Protein AF-A0A2V6HBT5-F1 (afdb_monomer_lite)

Sequence (69 aa):
NAREQILQNRKMVDLDCHLELPVPIEDLRIEPDYPALIPALEKCEFKSLLQEVREEAARAGTAAQGSLL

Radius of gyration: 22.67 Å; chains: 1; bounding box: 57×24×52 Å

pLDDT: mean 80.04, std 12.6, range [37.44, 88.5]

Foldseek 3Di:
DVVVVVVVVCVVPDDDPPPDDPDDPVVVDDDDPLVVVLVVVVVVVPVVVSVVSVVVVVVVVVVVVVVVD

Secondary structure (DSSP, 8-state):
-HHHHHHHHHHHH---TTPPPSS-GGG------HHHHHHHHHHTT-HHHHHHHHHHHHHHHHHHHGGG-

Structure (mmCIF, N/CA/C/O backbone):
data_AF-A0A2V6HBT5-F1
#
_entry.id   AF-A0A2V6HBT5-F1
#
loop_
_atom_site.group_PDB
_atom_site.id
_atom_site.type_symbol
_atom_site.label_atom_id
_atom_site.label_alt_id
_atom_site.label_comp_id
_atom_site.label_asym_id
_atom_site.label_entity_id
_atom_site.label_seq_id
_atom_site.pdbx_PDB_ins_code
_atom_site.Cartn_x
_atom_site.Cartn_y
_atom_site.Cartn_z
_atom_site.occupancy
_atom_site.B_iso_or_equiv
_atom_site.auth_seq_id
_atom_site.auth_comp_id
_atom_site.auth_asym_id
_atom_site.auth_atom_id
_atom_site.pdbx_PDB_model_num
ATOM 1 N N . ASN A 1 1 ? 30.615 -0.965 -31.866 1.00 66.19 1 ASN A N 1
ATOM 2 C CA . ASN A 1 1 ? 30.772 -0.756 -30.406 1.00 66.19 1 ASN A CA 1
ATOM 3 C C . ASN A 1 1 ? 29.820 0.284 -29.820 1.00 66.19 1 ASN A C 1
ATOM 5 O O . ASN A 1 1 ? 28.809 -0.142 -29.285 1.00 66.19 1 ASN A O 1
ATOM 9 N N . ALA A 1 2 ? 30.031 1.606 -29.933 1.00 80.88 2 ALA A N 1
ATOM 10 C CA . ALA A 1 2 ? 29.148 2.580 -29.249 1.00 80.88 2 ALA A CA 1
ATOM 11 C C . ALA A 1 2 ? 27.672 2.536 -29.712 1.00 80.88 2 ALA A C 1
ATOM 13 O O . ALA A 1 2 ? 26.758 2.591 -28.897 1.00 80.88 2 ALA A O 1
ATOM 14 N N . ARG A 1 3 ? 27.422 2.368 -31.019 1.00 86.00 3 ARG A N 1
ATOM 15 C CA . ARG A 1 3 ? 26.059 2.278 -31.580 1.00 86.00 3 ARG A CA 1
ATOM 16 C C . ARG A 1 3 ? 25.277 1.057 -31.079 1.00 86.00 3 ARG A C 1
ATOM 18 O O . ARG A 1 3 ? 24.090 1.179 -30.801 1.00 86.00 3 ARG A O 1
ATOM 25 N N . GLU A 1 4 ? 25.925 -0.100 -30.952 1.00 87.06 4 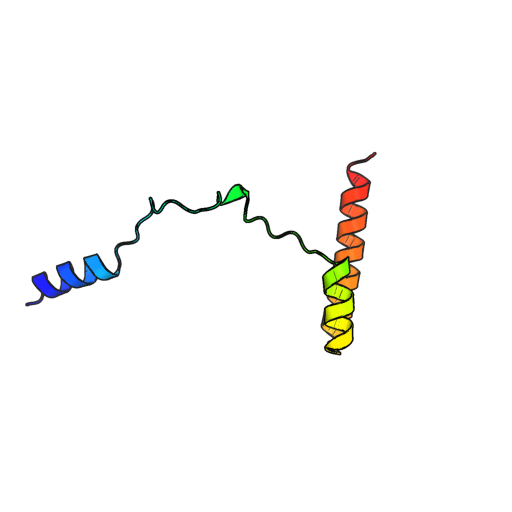GLU A N 1
ATOM 26 C CA . GLU A 1 4 ? 25.286 -1.316 -30.421 1.00 87.06 4 GLU A CA 1
ATOM 27 C C . GLU A 1 4 ? 24.959 -1.176 -28.940 1.00 87.06 4 GLU A C 1
ATOM 29 O O . GLU A 1 4 ? 23.848 -1.510 -28.542 1.00 87.06 4 GLU A O 1
ATOM 34 N N . GLN A 1 5 ? 25.871 -0.603 -28.148 1.00 83.06 5 GLN A N 1
ATOM 35 C CA . GLN A 1 5 ? 25.613 -0.316 -26.735 1.00 83.06 5 GLN A CA 1
ATOM 36 C C . GLN A 1 5 ? 24.429 0.637 -26.557 1.00 83.06 5 GLN A C 1
ATOM 38 O O . GLN A 1 5 ? 23.575 0.393 -25.715 1.00 83.06 5 GLN A O 1
ATOM 43 N N . ILE A 1 6 ? 24.319 1.683 -27.380 1.00 86.69 6 ILE A N 1
ATOM 44 C CA . ILE A 1 6 ? 23.178 2.609 -27.326 1.00 86.69 6 ILE A CA 1
ATOM 45 C C . ILE A 1 6 ? 21.861 1.885 -27.648 1.00 86.69 6 ILE A C 1
ATOM 47 O O . ILE A 1 6 ? 20.868 2.080 -26.950 1.00 86.69 6 ILE A O 1
ATOM 51 N N . LEU A 1 7 ? 21.842 1.026 -28.673 1.00 87.75 7 LEU A N 1
ATOM 52 C CA . LEU A 1 7 ? 20.648 0.255 -29.040 1.00 87.75 7 LEU A CA 1
ATOM 53 C C . LEU A 1 7 ? 20.263 -0.773 -27.970 1.00 87.75 7 LEU A C 1
ATOM 55 O O . LEU A 1 7 ? 19.077 -0.970 -27.715 1.00 87.75 7 LEU A O 1
ATOM 59 N N . GLN A 1 8 ? 21.246 -1.411 -27.336 1.00 85.62 8 GLN A N 1
ATOM 60 C CA . GLN A 1 8 ? 21.019 -2.356 -26.247 1.00 85.62 8 GLN A CA 1
ATOM 61 C C . GLN A 1 8 ? 20.518 -1.646 -24.985 1.00 85.62 8 GLN A C 1
ATOM 63 O O . GLN A 1 8 ? 19.522 -2.070 -24.405 1.00 85.62 8 GLN A O 1
ATOM 68 N N . ASN A 1 9 ? 21.132 -0.523 -24.608 1.00 88.12 9 ASN A N 1
ATOM 69 C CA . ASN A 1 9 ? 20.706 0.281 -23.464 1.00 88.12 9 ASN A CA 1
ATOM 70 C C . ASN A 1 9 ? 19.289 0.819 -23.653 1.00 88.12 9 ASN A C 1
ATOM 72 O O . ASN A 1 9 ? 18.505 0.811 -22.712 1.00 88.12 9 ASN A O 1
ATOM 76 N N . ARG A 1 10 ? 18.924 1.214 -24.879 1.00 86.88 10 ARG A N 1
ATOM 77 C CA . ARG A 1 10 ? 17.567 1.679 -25.179 1.00 86.88 10 ARG A CA 1
ATOM 78 C C . ARG A 1 10 ? 16.511 0.607 -24.911 1.00 86.88 10 ARG A C 1
ATOM 80 O O . ARG A 1 10 ? 15.456 0.951 -24.409 1.00 86.88 10 ARG A O 1
ATOM 87 N N . LYS A 1 11 ? 16.808 -0.670 -25.177 1.00 84.56 11 LYS A N 1
ATOM 88 C CA . LYS A 1 11 ? 15.901 -1.785 -24.853 1.00 84.56 11 LYS A CA 1
ATOM 89 C C . LYS A 1 11 ? 15.775 -2.042 -23.351 1.00 84.56 11 LYS A C 1
ATOM 91 O O . LYS A 1 11 ? 14.748 -2.537 -22.921 1.00 84.56 11 LYS A O 1
ATOM 96 N N . MET A 1 12 ? 16.805 -1.728 -22.561 1.00 82.88 12 MET A N 1
ATOM 97 C CA . MET A 1 12 ? 16.758 -1.886 -21.100 1.00 82.88 12 MET A CA 1
ATOM 98 C C . MET A 1 12 ? 15.931 -0.799 -20.404 1.00 82.88 12 MET A C 1
ATOM 100 O O . MET A 1 12 ? 15.499 -1.000 -19.276 1.00 82.88 12 MET A O 1
ATOM 104 N N . VAL A 1 13 ? 15.752 0.352 -21.053 1.00 86.94 13 VAL A N 1
ATOM 105 C CA . VAL A 1 13 ? 15.017 1.510 -20.512 1.00 86.94 13 VAL A CA 1
ATOM 106 C C . VAL A 1 13 ? 13.628 1.641 -21.146 1.00 86.94 13 VAL A C 1
ATOM 108 O O . VAL A 1 13 ? 12.837 2.486 -20.737 1.00 86.94 13 VAL A O 1
ATOM 111 N N . ASP A 1 14 ? 13.323 0.816 -22.147 1.00 88.38 14 ASP A N 1
ATOM 112 C CA . ASP A 1 14 ? 12.011 0.800 -22.779 1.00 88.38 14 ASP A CA 1
ATOM 113 C C . ASP A 1 14 ? 10.976 0.261 -21.786 1.00 88.38 14 ASP A C 1
ATOM 115 O O . ASP A 1 14 ? 11.122 -0.838 -21.249 1.00 88.38 14 ASP A O 1
ATOM 119 N N . LEU A 1 15 ? 9.960 1.073 -21.505 1.00 88.31 15 LEU A N 1
ATOM 120 C CA . LEU A 1 15 ? 8.874 0.757 -20.585 1.00 88.31 15 LEU A CA 1
ATOM 121 C C . LEU A 1 15 ? 7.636 0.418 -21.405 1.00 88.31 15 LEU A C 1
ATOM 123 O O . LEU A 1 15 ? 7.218 1.202 -22.257 1.00 88.31 15 LEU A O 1
ATOM 127 N N . ASP A 1 16 ? 7.037 -0.735 -21.124 1.00 87.38 16 ASP A N 1
ATOM 128 C CA . ASP A 1 16 ? 5.763 -1.103 -21.726 1.00 87.38 16 ASP A CA 1
ATOM 129 C C . ASP A 1 16 ? 4.619 -0.356 -21.027 1.00 87.38 16 ASP A C 1
ATOM 131 O O . ASP A 1 16 ? 4.201 -0.701 -19.921 1.00 87.38 16 ASP A O 1
ATOM 135 N N . CYS A 1 17 ? 4.123 0.692 -21.683 1.00 86.44 17 CYS A N 1
ATOM 136 C CA . CYS A 1 17 ? 2.988 1.487 -21.214 1.00 86.44 17 CYS A CA 1
ATOM 137 C C . CYS A 1 17 ? 1.625 0.827 -21.483 1.00 86.44 17 CYS A C 1
ATOM 139 O O . CYS A 1 17 ? 0.598 1.391 -21.108 1.00 86.44 17 CYS A O 1
ATOM 141 N N . HIS A 1 18 ? 1.599 -0.321 -22.161 1.00 87.81 18 HIS A N 1
ATOM 142 C CA . HIS A 1 18 ? 0.386 -1.050 -22.533 1.00 87.81 18 HIS A CA 1
ATOM 143 C C . HIS A 1 18 ? 0.276 -2.398 -21.822 1.00 87.81 18 HIS A C 1
ATOM 145 O O . HIS A 1 18 ? -0.549 -3.228 -22.201 1.00 87.81 18 HIS A O 1
ATOM 151 N N . LEU A 1 19 ? 1.079 -2.603 -20.776 1.00 85.00 19 LEU A N 1
ATOM 152 C CA . LEU A 1 19 ? 0.963 -3.767 -19.919 1.00 85.00 19 LEU A CA 1
ATOM 153 C C . LEU A 1 19 ? -0.439 -3.811 -19.297 1.00 85.00 19 LEU A C 1
ATOM 155 O O . LEU A 1 19 ? -0.821 -2.921 -18.535 1.00 85.00 19 LEU A O 1
ATOM 159 N N . GLU A 1 20 ? -1.200 -4.856 -19.616 1.00 86.06 20 GLU A N 1
ATOM 160 C CA . GLU A 1 20 ? -2.519 -5.072 -19.028 1.00 86.06 20 GLU A CA 1
ATOM 161 C C . GLU A 1 20 ? -2.376 -5.342 -17.526 1.00 86.06 20 GLU A C 1
ATOM 163 O O . GLU A 1 20 ? -1.735 -6.307 -17.099 1.00 86.06 20 GLU A O 1
ATOM 168 N N . LEU A 1 21 ? -2.969 -4.469 -16.710 1.00 85.50 21 LEU A N 1
ATOM 169 C CA . LEU A 1 21 ? -3.024 -4.650 -15.265 1.00 85.50 21 LEU A CA 1
ATOM 170 C C . LEU A 1 21 ? -4.221 -5.541 -14.897 1.00 85.50 21 LEU A C 1
ATOM 172 O O . LEU A 1 21 ? -5.289 -5.406 -15.494 1.00 85.50 21 LEU A O 1
ATOM 176 N N . PRO A 1 22 ? -4.091 -6.419 -13.883 1.00 88.50 22 PRO A N 1
ATOM 177 C CA . PRO A 1 22 ? -5.200 -7.259 -13.424 1.00 88.50 22 PRO A CA 1
ATOM 178 C C . PRO A 1 22 ? -6.338 -6.447 -12.792 1.00 88.50 22 PRO A C 1
ATOM 180 O O . PRO A 1 22 ? -7.449 -6.952 -12.654 1.00 88.50 22 PRO A O 1
ATOM 183 N N . VAL A 1 23 ? -6.050 -5.206 -12.394 1.00 88.00 23 VAL A N 1
ATOM 184 C CA . VAL A 1 23 ? -7.007 -4.240 -11.858 1.00 88.00 23 VAL A CA 1
ATOM 185 C C . VAL A 1 23 ? -6.756 -2.862 -12.482 1.00 88.00 23 VAL A C 1
ATOM 187 O O . VAL A 1 23 ? -5.592 -2.506 -12.696 1.00 88.00 23 VAL A O 1
ATOM 190 N N . PRO A 1 24 ? -7.813 -2.085 -12.774 1.00 87.44 24 PRO A N 1
ATOM 191 C CA . PRO A 1 24 ? -7.688 -0.702 -13.224 1.00 87.44 24 PRO A CA 1
ATOM 192 C C . PRO A 1 24 ? -6.950 0.170 -12.202 1.00 87.44 24 PRO A C 1
ATOM 194 O O . PRO A 1 24 ? -7.021 -0.060 -10.995 1.00 87.44 24 PRO A O 1
ATOM 197 N N . ILE A 1 25 ? -6.267 1.212 -12.677 1.00 84.75 25 ILE A N 1
ATOM 198 C CA . ILE A 1 25 ? -5.552 2.161 -11.805 1.00 84.75 25 ILE A CA 1
ATOM 199 C C . ILE A 1 25 ? -6.541 2.904 -10.897 1.00 84.75 25 ILE A C 1
ATOM 201 O O . ILE A 1 25 ? -6.232 3.232 -9.755 1.00 84.75 25 ILE A O 1
ATOM 205 N N . GLU A 1 26 ? -7.748 3.142 -11.396 1.00 84.88 26 GLU A N 1
ATOM 206 C CA . GLU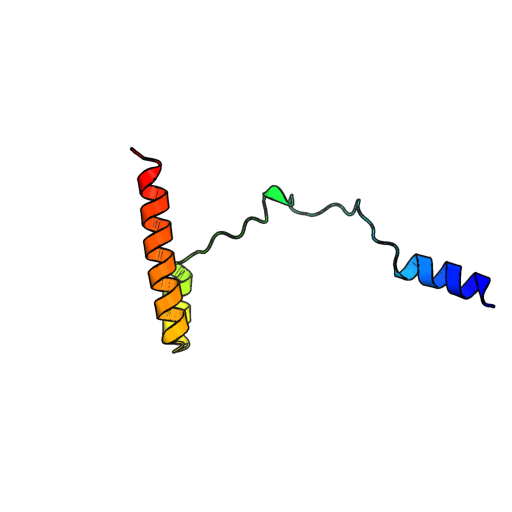 A 1 26 ? -8.845 3.819 -10.716 1.00 84.88 26 GLU A CA 1
ATOM 207 C C . GLU A 1 26 ? -9.326 3.060 -9.476 1.00 84.88 26 GLU A C 1
ATOM 209 O O . GLU A 1 26 ? -9.813 3.696 -8.538 1.00 84.88 26 GLU A O 1
ATOM 214 N N . ASP A 1 27 ? -9.143 1.738 -9.470 1.00 84.62 27 ASP A N 1
ATOM 215 C CA . ASP A 1 27 ? -9.515 0.837 -8.380 1.00 84.62 27 ASP A CA 1
ATOM 216 C C . ASP A 1 27 ? -8.377 0.665 -7.358 1.00 84.62 27 ASP A C 1
ATOM 218 O O . ASP A 1 27 ? -8.597 0.151 -6.264 1.00 84.62 27 ASP A O 1
ATOM 222 N N . LEU A 1 28 ? -7.165 1.159 -7.649 1.00 83.00 28 LEU A N 1
ATOM 223 C CA . LEU A 1 28 ? -6.021 1.176 -6.722 1.00 83.00 28 LEU A CA 1
ATOM 224 C C . LEU A 1 28 ? -6.093 2.337 -5.713 1.00 83.00 28 LEU A C 1
ATOM 226 O O . LEU A 1 28 ? -5.069 2.884 -5.292 1.00 83.00 28 LEU A O 1
ATOM 230 N N . ARG A 1 29 ? -7.302 2.750 -5.322 1.00 83.75 29 ARG A N 1
ATOM 231 C CA . ARG A 1 29 ? -7.487 3.800 -4.316 1.00 83.75 29 ARG A CA 1
ATOM 232 C C . ARG A 1 29 ? -7.049 3.294 -2.952 1.00 83.75 29 ARG A C 1
ATOM 234 O O . ARG A 1 29 ? -7.431 2.216 -2.510 1.00 83.75 29 ARG A O 1
ATOM 241 N N . ILE A 1 30 ? -6.251 4.109 -2.275 1.00 82.62 30 ILE A N 1
ATOM 242 C CA . ILE A 1 30 ? -5.836 3.833 -0.906 1.00 82.62 30 ILE A CA 1
ATOM 243 C C . ILE A 1 30 ? -6.943 4.340 0.011 1.00 82.62 30 ILE A C 1
ATOM 245 O O . ILE A 1 30 ? -7.101 5.548 0.189 1.00 82.62 30 ILE A O 1
ATOM 249 N N . GLU A 1 31 ? -7.697 3.411 0.588 1.00 82.25 31 GLU A N 1
ATOM 250 C CA . GLU A 1 31 ? -8.677 3.702 1.628 1.00 82.25 31 GLU A CA 1
ATOM 251 C C . GLU A 1 31 ? -8.178 3.132 2.964 1.00 82.25 31 GLU A C 1
ATOM 253 O O . GLU A 1 31 ? -7.967 1.922 3.083 1.00 82.25 31 GLU A O 1
ATOM 258 N N . PRO A 1 32 ? -7.919 3.985 3.968 1.00 81.25 32 PRO A N 1
ATOM 259 C CA . PRO A 1 32 ? -7.423 3.527 5.257 1.00 81.25 32 PRO A CA 1
ATOM 260 C C . PRO A 1 32 ? -8.521 2.823 6.066 1.00 81.25 32 PRO A C 1
ATOM 262 O O . PRO A 1 32 ? -9.525 3.426 6.446 1.00 81.25 32 PRO A O 1
ATOM 265 N N . ASP A 1 33 ? -8.288 1.555 6.414 1.00 85.38 33 ASP A N 1
ATOM 266 C C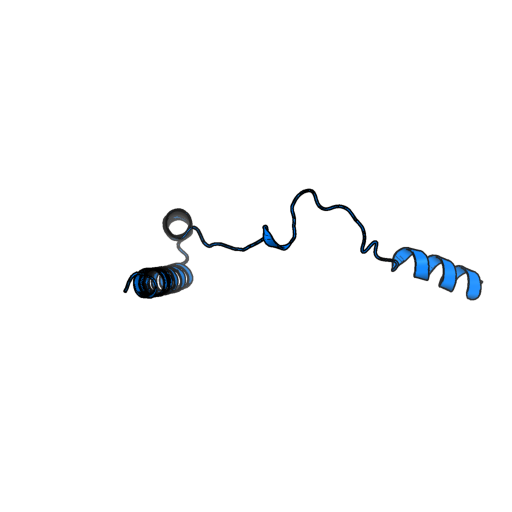A . ASP A 1 33 ? -9.094 0.811 7.389 1.00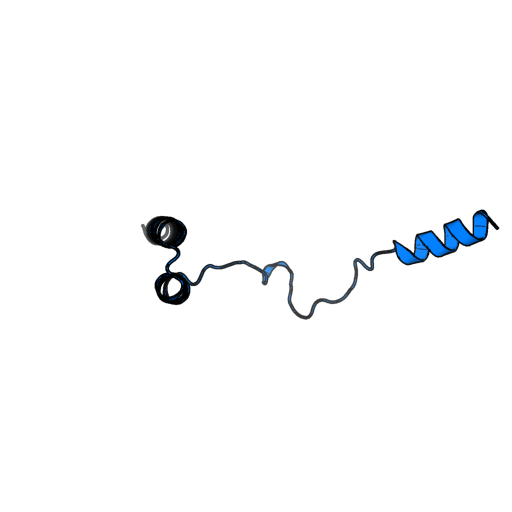 85.38 33 ASP A CA 1
ATOM 267 C C . ASP A 1 33 ? -8.640 1.152 8.818 1.00 85.38 33 ASP A C 1
ATOM 269 O O . ASP A 1 33 ? -7.910 0.405 9.475 1.00 85.38 33 ASP A O 1
ATOM 273 N N . TYR A 1 34 ? -9.040 2.332 9.300 1.00 85.31 34 TYR A N 1
ATOM 274 C CA . TYR A 1 34 ? -8.720 2.788 10.656 1.00 85.31 34 TYR A CA 1
ATOM 275 C C . TYR A 1 34 ? -9.159 1.812 11.769 1.00 85.31 34 TYR A C 1
ATOM 277 O O . TYR A 1 34 ? -8.376 1.619 12.705 1.00 85.31 34 TYR A O 1
ATOM 285 N N . PRO A 1 35 ? -10.346 1.167 11.704 1.00 85.75 35 PRO A N 1
ATOM 286 C CA . PRO A 1 35 ? -10.745 0.141 12.669 1.00 85.75 35 PRO A CA 1
ATOM 287 C C . PRO A 1 35 ? -9.760 -1.025 12.806 1.00 85.75 35 PRO A C 1
ATOM 289 O O . PRO A 1 35 ? -9.538 -1.486 13.926 1.00 85.75 35 PRO A O 1
ATOM 292 N N . ALA A 1 36 ? -9.154 -1.491 11.710 1.00 85.81 36 ALA A N 1
ATOM 293 C CA . ALA A 1 36 ? -8.135 -2.543 11.752 1.00 85.81 36 ALA A CA 1
ATOM 294 C C . ALA A 1 36 ? -6.729 -2.003 12.074 1.00 85.81 36 ALA A C 1
ATOM 296 O O . ALA A 1 36 ? -5.934 -2.678 12.735 1.00 85.81 36 ALA A O 1
ATOM 297 N N . LEU A 1 37 ? -6.422 -0.777 11.644 1.00 85.00 37 LEU A N 1
ATOM 298 C CA . LEU A 1 37 ? -5.100 -0.167 11.779 1.00 85.00 37 LEU A CA 1
ATOM 299 C C . LEU A 1 37 ? -4.781 0.248 13.224 1.00 85.00 37 LEU A C 1
ATOM 301 O O . LEU A 1 37 ? -3.684 -0.012 13.716 1.00 85.00 37 LEU A O 1
ATOM 305 N N . ILE A 1 38 ? -5.740 0.849 13.932 1.00 85.94 38 ILE A N 1
ATOM 306 C CA . ILE A 1 38 ? -5.575 1.304 15.322 1.00 85.94 38 ILE A CA 1
ATOM 307 C C . ILE A 1 38 ? -5.150 0.165 16.272 1.00 85.94 38 ILE A C 1
ATOM 309 O O . ILE A 1 38 ? -4.127 0.325 16.940 1.00 85.94 38 ILE A O 1
ATOM 313 N N . PRO A 1 39 ? -5.837 -0.995 16.338 1.00 87.19 39 PRO A N 1
ATOM 314 C CA . PRO A 1 39 ? -5.433 -2.082 17.233 1.00 87.19 39 PRO A CA 1
ATOM 315 C C . PRO A 1 39 ? -4.118 -2.751 16.808 1.00 87.19 39 PRO A C 1
ATOM 317 O O . PRO A 1 39 ? -3.413 -3.312 17.649 1.00 87.19 39 PRO A O 1
ATOM 320 N N . ALA A 1 40 ? -3.758 -2.709 15.519 1.00 86.19 40 ALA A N 1
ATOM 321 C CA . ALA A 1 40 ? -2.448 -3.168 15.060 1.00 86.19 40 ALA A CA 1
ATOM 322 C C . ALA A 1 40 ? -1.329 -2.243 15.569 1.00 86.19 40 ALA A C 1
ATOM 324 O O . ALA A 1 40 ? -0.320 -2.722 16.083 1.00 86.19 40 ALA A O 1
ATOM 325 N N . LEU A 1 41 ? -1.542 -0.926 15.512 1.00 83.88 41 LEU A N 1
ATOM 326 C CA . LEU A 1 41 ? -0.596 0.075 16.008 1.00 83.88 41 LEU A CA 1
ATOM 327 C C . LEU A 1 41 ? -0.478 0.086 17.538 1.00 83.88 41 LEU A C 1
ATOM 329 O O . LEU A 1 41 ? 0.621 0.292 18.053 1.00 83.88 41 LEU A O 1
ATOM 333 N N . GLU A 1 42 ? -1.566 -0.183 18.269 1.00 84.56 42 GLU A N 1
ATOM 334 C CA . GLU A 1 42 ? -1.539 -0.346 19.732 1.00 84.56 42 GLU A CA 1
ATOM 335 C C . GLU A 1 42 ? -0.589 -1.474 20.153 1.00 84.56 42 GLU A C 1
ATOM 337 O O . GLU A 1 42 ? 0.200 -1.304 21.080 1.00 84.56 42 GLU A O 1
ATOM 342 N N . LYS A 1 43 ? -0.617 -2.607 19.437 1.00 84.06 43 LYS A N 1
ATOM 343 C CA . LYS A 1 43 ? 0.262 -3.759 19.700 1.00 84.06 43 LYS A CA 1
ATOM 344 C C . LYS A 1 43 ? 1.732 -3.478 19.398 1.00 84.06 43 LYS A C 1
ATOM 346 O O . LYS A 1 43 ? 2.599 -4.133 19.967 1.00 84.06 43 LYS A O 1
ATOM 351 N N . CYS A 1 44 ? 2.012 -2.534 18.505 1.00 83.12 44 CYS A N 1
ATOM 352 C CA . CYS A 1 44 ? 3.368 -2.152 18.124 1.00 83.12 44 CYS A CA 1
ATOM 353 C C . CYS A 1 44 ? 3.953 -1.018 18.987 1.00 83.12 44 CYS A C 1
ATOM 355 O O . CYS A 1 44 ? 5.061 -0.567 18.715 1.00 83.12 44 CYS A O 1
ATOM 357 N N . GLU A 1 45 ? 3.223 -0.547 20.006 1.00 79.19 45 GLU A N 1
ATOM 358 C CA . GLU A 1 45 ? 3.633 0.507 20.950 1.00 79.19 45 GLU A CA 1
ATOM 359 C C . GLU A 1 45 ? 4.127 1.827 20.310 1.00 79.19 45 GLU A C 1
ATOM 361 O O . GLU A 1 45 ? 4.818 2.628 20.948 1.00 79.19 45 GLU A O 1
ATOM 366 N N . PHE A 1 46 ? 3.728 2.129 19.070 1.00 80.06 46 PHE A N 1
ATOM 367 C CA . PHE A 1 46 ? 4.063 3.389 18.397 1.00 80.06 46 PHE A CA 1
ATOM 368 C C . PHE A 1 46 ? 3.174 4.538 18.892 1.00 80.06 46 PHE A C 1
ATOM 370 O O . PHE A 1 46 ? 2.220 4.938 18.232 1.00 80.06 46 PHE A O 1
ATOM 377 N N . LYS A 1 47 ? 3.479 5.088 20.070 1.00 77.44 47 LYS A N 1
ATOM 378 C CA . LYS A 1 47 ? 2.609 6.059 20.764 1.00 77.44 47 LYS A CA 1
ATOM 379 C C . LYS A 1 47 ? 2.326 7.352 19.977 1.00 77.44 47 LYS A C 1
ATOM 381 O O . LYS A 1 47 ? 1.192 7.813 20.009 1.00 77.44 47 LYS A O 1
ATOM 386 N N . SER A 1 48 ? 3.313 7.913 19.264 1.00 84.75 48 SER A N 1
ATOM 387 C CA . SER A 1 48 ? 3.109 9.122 18.429 1.00 84.75 48 SER A CA 1
ATOM 388 C C . SER A 1 48 ? 2.251 8.815 17.204 1.00 84.75 48 SER A C 1
ATOM 390 O O . SER A 1 48 ? 1.220 9.442 16.993 1.00 84.75 48 SER A O 1
ATOM 392 N N . LEU A 1 49 ? 2.620 7.769 16.460 1.00 83.62 49 LEU A N 1
ATOM 393 C CA . LEU A 1 49 ? 1.922 7.372 15.240 1.00 83.62 49 LEU A CA 1
ATOM 394 C C . LEU A 1 49 ? 0.477 6.941 15.523 1.00 83.62 49 LEU A C 1
ATOM 396 O O . LEU A 1 49 ? -0.427 7.263 14.765 1.00 83.62 49 LEU A O 1
ATOM 400 N N . LEU A 1 50 ? 0.238 6.254 16.643 1.00 86.25 50 LEU A N 1
ATOM 401 C CA . LEU A 1 50 ? -1.106 5.895 17.089 1.00 86.25 50 LEU A CA 1
ATOM 402 C C . LEU A 1 50 ? -1.972 7.140 17.314 1.00 86.25 50 LEU A C 1
ATOM 404 O O . LEU A 1 50 ? -3.140 7.150 16.933 1.00 86.25 50 LEU A O 1
ATOM 408 N N . GLN A 1 51 ? -1.414 8.170 17.953 1.00 85.38 51 GLN A N 1
ATOM 409 C CA . GLN A 1 51 ? -2.128 9.414 18.211 1.00 85.38 51 GLN A CA 1
ATOM 410 C C . GLN A 1 51 ? -2.460 10.133 16.897 1.00 85.38 51 GLN A C 1
ATOM 412 O O . GLN A 1 51 ? -3.609 10.515 16.690 1.00 85.38 51 GLN A O 1
ATOM 417 N N . GLU A 1 52 ? -1.493 10.223 15.983 1.00 86.44 52 GLU A N 1
ATOM 418 C CA . GLU A 1 52 ? -1.675 10.806 14.648 1.00 86.44 52 GLU A CA 1
ATOM 419 C C . GLU A 1 52 ? -2.768 10.073 13.851 1.00 86.44 52 GLU A C 1
ATOM 421 O O . GLU A 1 52 ? -3.688 10.707 13.336 1.00 86.44 52 GLU A O 1
ATOM 426 N N . VAL A 1 53 ? -2.749 8.735 13.841 1.00 86.06 53 VAL A N 1
ATOM 427 C CA . VAL A 1 53 ? -3.749 7.906 13.143 1.00 86.06 53 VAL A CA 1
ATOM 428 C C . VAL A 1 53 ? -5.142 8.030 13.768 1.00 86.06 53 VAL A C 1
ATOM 430 O O . VAL A 1 53 ? -6.142 8.033 13.052 1.00 86.06 53 VAL A O 1
ATOM 433 N N . ARG A 1 54 ? -5.253 8.168 15.096 1.00 85.88 54 ARG A N 1
ATOM 434 C CA . ARG A 1 54 ? -6.549 8.417 15.758 1.00 85.88 54 ARG A CA 1
ATOM 435 C C . ARG A 1 54 ? -7.123 9.782 15.404 1.00 85.88 54 ARG A C 1
ATOM 437 O O . ARG A 1 54 ? -8.328 9.897 15.185 1.00 85.88 54 ARG A O 1
ATOM 444 N N . GLU A 1 55 ? -6.280 10.808 15.377 1.00 86.94 55 GLU A N 1
ATOM 445 C CA . GLU A 1 55 ? -6.688 12.156 14.986 1.00 86.94 55 GLU A CA 1
ATOM 446 C C . GLU A 1 55 ? -7.122 12.203 13.520 1.00 86.94 55 GLU A C 1
ATOM 448 O O . GLU A 1 55 ? -8.122 12.847 13.198 1.00 86.94 55 GLU A O 1
ATOM 453 N N . GLU A 1 56 ? -6.415 11.493 12.643 1.00 85.25 56 GLU A N 1
ATOM 454 C CA . GLU A 1 56 ? -6.770 11.361 11.233 1.00 85.25 56 GLU A CA 1
ATOM 455 C C . GLU A 1 56 ? -8.099 10.615 11.048 1.00 85.25 56 GLU A C 1
ATOM 457 O O . GLU A 1 56 ? -8.993 11.123 10.369 1.00 85.25 56 GLU A O 1
ATOM 462 N N . ALA A 1 57 ? -8.290 9.481 11.732 1.00 84.94 57 ALA A N 1
ATOM 463 C CA . ALA A 1 57 ? -9.543 8.726 11.717 1.00 84.94 57 ALA A CA 1
ATOM 464 C C . ALA A 1 57 ? -10.744 9.582 12.165 1.00 84.94 57 ALA A C 1
ATOM 466 O O . ALA A 1 57 ? -11.818 9.523 11.561 1.00 84.94 57 ALA A O 1
ATOM 467 N N . ALA A 1 58 ? -10.564 10.420 13.194 1.00 84.12 58 ALA A N 1
ATOM 468 C CA . ALA A 1 58 ? -11.602 11.332 13.671 1.00 84.12 58 ALA A CA 1
ATOM 469 C C . ALA A 1 58 ? -11.959 12.412 12.632 1.00 84.12 58 ALA A C 1
ATOM 471 O O . ALA A 1 58 ? -13.137 12.716 12.448 1.00 84.12 58 ALA A O 1
ATOM 472 N N . ARG A 1 59 ? -10.968 12.968 11.918 1.00 81.94 59 ARG A N 1
ATOM 473 C CA . ARG A 1 59 ? -11.193 13.946 10.833 1.00 81.94 59 ARG A CA 1
ATOM 474 C C . ARG A 1 59 ? -11.822 13.307 9.593 1.00 81.94 59 ARG A C 1
ATOM 476 O O . ARG A 1 59 ? -12.677 13.916 8.956 1.00 81.94 59 ARG A O 1
ATOM 483 N N . ALA A 1 60 ? -11.431 12.081 9.257 1.00 76.25 60 ALA A N 1
ATOM 484 C CA . ALA A 1 60 ? -12.021 11.334 8.151 1.00 76.25 60 ALA A CA 1
ATOM 485 C C . ALA A 1 60 ? -13.502 11.003 8.425 1.00 76.25 60 ALA A C 1
ATOM 487 O O . ALA A 1 60 ? -14.343 11.130 7.534 1.00 76.25 60 ALA A O 1
ATOM 488 N N . GLY A 1 61 ? -13.849 10.666 9.674 1.00 64.88 61 GLY A N 1
ATOM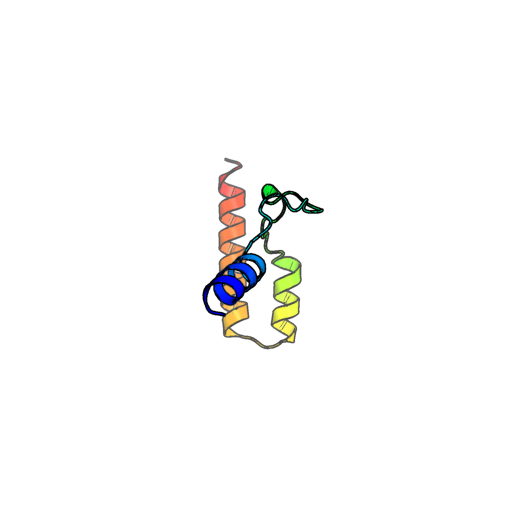 489 C CA . GLY A 1 61 ? -15.232 10.421 10.095 1.00 64.88 61 GLY A CA 1
ATOM 490 C C . GLY A 1 61 ? -16.136 11.660 10.040 1.00 64.88 61 GLY A C 1
ATOM 491 O O . GLY A 1 61 ? -17.307 11.544 9.678 1.00 64.88 61 GLY A O 1
ATOM 492 N N . THR A 1 62 ? -15.614 12.857 10.338 1.00 58.69 62 THR A N 1
ATOM 493 C CA . THR A 1 62 ? -16.388 14.109 10.230 1.00 58.69 62 THR A CA 1
ATOM 494 C C . THR A 1 62 ? -16.570 14.563 8.781 1.00 58.69 62 THR A C 1
ATOM 496 O O . THR A 1 62 ? -17.642 15.056 8.431 1.00 58.69 62 THR A O 1
ATOM 499 N N . ALA A 1 63 ? -15.579 14.333 7.912 1.00 56.62 63 ALA A N 1
ATOM 500 C CA . ALA A 1 63 ? -15.701 14.578 6.473 1.00 56.62 63 ALA A CA 1
ATOM 501 C C . ALA A 1 63 ? -16.781 13.692 5.818 1.00 56.62 63 ALA A C 1
ATOM 503 O O . ALA A 1 63 ? -17.528 14.168 4.965 1.00 56.62 63 ALA A O 1
ATOM 504 N N . ALA A 1 64 ? -16.926 12.438 6.265 1.00 53.53 64 ALA A N 1
ATOM 505 C CA . ALA A 1 64 ? -17.980 11.536 5.795 1.00 53.53 64 ALA A CA 1
ATOM 506 C C . ALA A 1 64 ? -19.396 11.967 6.241 1.00 53.53 64 ALA A C 1
ATOM 508 O O . ALA A 1 64 ? -20.355 11.801 5.489 1.00 53.53 64 ALA A O 1
ATOM 509 N N . GLN A 1 65 ? -19.545 12.567 7.430 1.00 46.88 65 GLN A N 1
ATOM 510 C CA . GLN A 1 65 ? -20.837 13.076 7.921 1.00 46.88 65 GLN A CA 1
ATOM 511 C C . GLN A 1 65 ? -21.280 14.384 7.243 1.00 46.88 65 GLN A C 1
ATOM 513 O O . GLN A 1 65 ? -22.479 14.623 7.118 1.00 46.88 65 GLN A O 1
ATOM 518 N N . GLY A 1 66 ? -20.346 15.208 6.756 1.00 44.94 66 GLY A N 1
ATOM 519 C CA . GLY A 1 66 ? -20.658 16.441 6.021 1.00 44.94 66 GLY A CA 1
ATOM 520 C C . GLY A 1 66 ? -21.293 16.222 4.641 1.00 44.94 66 GLY A C 1
ATOM 521 O O . GLY A 1 66 ? -21.882 17.148 4.099 1.00 44.94 66 GLY A O 1
ATOM 522 N N . SER A 1 67 ? -21.210 15.009 4.084 1.00 38.88 67 SER A N 1
ATOM 523 C CA . SER A 1 67 ? -21.856 14.641 2.813 1.00 38.88 67 SER A CA 1
ATOM 524 C C . SER A 1 67 ? -2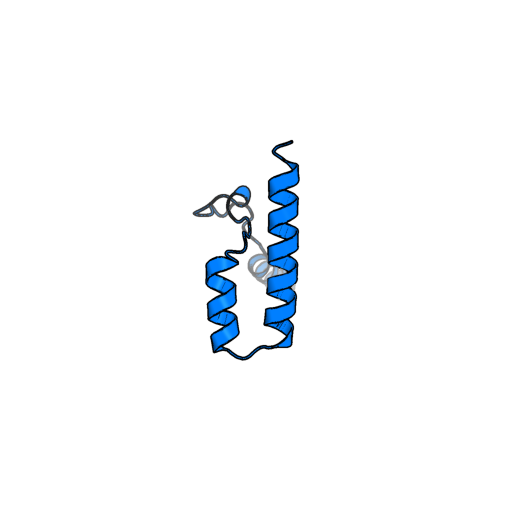3.302 14.140 2.980 1.00 38.88 67 SER A C 1
ATOM 526 O O . SER A 1 67 ? -23.932 13.775 1.986 1.00 38.88 67 SER A O 1
ATOM 528 N N . LEU A 1 68 ? -23.816 14.075 4.216 1.00 45.34 68 LEU A N 1
ATOM 529 C CA . LEU A 1 68 ? -25.163 13.591 4.554 1.00 45.34 68 LEU A CA 1
ATOM 530 C C . LEU A 1 68 ? -26.112 14.708 5.045 1.00 45.34 68 LEU A C 1
ATOM 532 O O . LEU A 1 68 ? -27.191 14.397 5.554 1.00 45.34 68 LEU A O 1
ATOM 536 N N . LEU A 1 69 ? -25.731 15.983 4.899 1.00 37.44 69 LEU A N 1
ATOM 537 C CA . LEU A 1 69 ? -26.552 17.171 5.188 1.00 37.44 69 LEU A CA 1
ATOM 538 C C . LEU A 1 69 ? -26.697 18.038 3.934 1.00 37.44 69 LEU A C 1
ATOM 540 O O . LEU A 1 69 ? -27.749 18.706 3.824 1.00 37.44 69 LEU A O 1
#